Protein AF-A0A3D5NZV3-F1 (afdb_monomer_lite)

Secondary structure (DSSP, 8-state):
-EEESS-GGG--SS--S-EEEPPTTT-PPPSS-----HHIIIIIS-SS-TT--SSSSHHHHHHHHHHHTT---EEETTS-EEE-TTTTTTTS-TTHHHHHHHHHHHHHHHTHHHHH-HHHHHHHS----------

Foldseek 3Di:
DEQEPDDPPPHDPAFDDDKAWDQFLDDQDDPPDDDDDPCCQCPVQVHFDCPLPDDDQSSVSSSNSCVLQQHIDMDRRRDYHYDYPDPDQVPPDPPSVVSHVVSVVVNCVVCVCCNVPVVVSNVPRHHDPPPPPDD

Radius of gyration: 15.92 Å; chains: 1; bounding box: 44×33×40 Å

Structure (mmCIF, N/CA/C/O backbone):
data_AF-A0A3D5NZV3-F1
#
_entry.id   AF-A0A3D5NZV3-F1
#
loop_
_atom_site.group_PDB
_atom_site.id
_atom_site.type_symbol
_atom_site.label_atom_id
_atom_site.label_alt_id
_atom_site.label_comp_id
_atom_site.label_asym_id
_atom_site.label_entity_id
_atom_site.label_seq_id
_atom_site.pdbx_PDB_ins_code
_atom_site.Cartn_x
_atom_site.Cartn_y
_atom_site.Cartn_z
_atom_site.occupancy
_atom_site.B_iso_or_equiv
_atom_site.auth_seq_id
_atom_site.auth_comp_id
_atom_site.auth_asym_id
_atom_site.auth_atom_id
_atom_site.pdbx_PDB_model_num
ATOM 1 N N . PRO A 1 1 ? -7.685 -9.433 -6.475 1.00 48.72 1 PRO A N 1
ATOM 2 C CA . PRO A 1 1 ? -6.979 -10.701 -6.809 1.00 48.72 1 PRO A CA 1
ATOM 3 C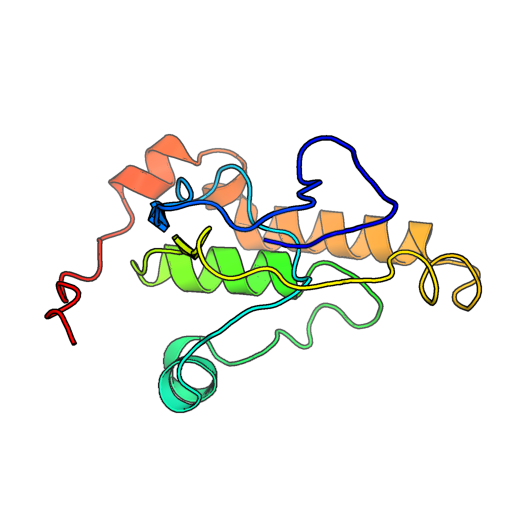 C . PRO A 1 1 ? -6.572 -10.633 -8.277 1.00 48.72 1 PRO A C 1
ATOM 5 O O . PRO A 1 1 ? -7.394 -10.253 -9.105 1.00 48.72 1 PRO A O 1
ATOM 8 N N . ALA A 1 2 ? -5.302 -10.895 -8.572 1.00 46.34 2 ALA A N 1
ATOM 9 C CA . ALA A 1 2 ? -4.766 -10.700 -9.908 1.00 46.34 2 ALA A CA 1
ATOM 10 C C . ALA A 1 2 ? -4.247 -12.023 -10.473 1.00 46.34 2 ALA A C 1
ATOM 12 O O . ALA A 1 2 ? -3.434 -12.688 -9.829 1.00 46.34 2 ALA A O 1
ATOM 13 N N . TYR A 1 3 ? -4.677 -12.383 -11.678 1.00 39.94 3 TYR A N 1
ATOM 14 C CA . TYR A 1 3 ? -3.919 -13.292 -12.525 1.00 39.94 3 TYR A CA 1
ATOM 15 C C . TYR A 1 3 ? -2.609 -12.587 -12.854 1.00 39.94 3 TYR A C 1
ATOM 17 O O . TYR A 1 3 ? -2.629 -11.478 -13.371 1.00 39.94 3 TYR A O 1
ATOM 25 N N . THR A 1 4 ? -1.474 -13.181 -12.496 1.00 45.88 4 THR A N 1
ATOM 26 C CA . THR A 1 4 ? -0.160 -12.670 -12.895 1.00 45.88 4 THR A CA 1
ATOM 27 C C . THR A 1 4 ? 0.665 -13.843 -13.385 1.00 45.88 4 THR A C 1
ATOM 29 O O . TH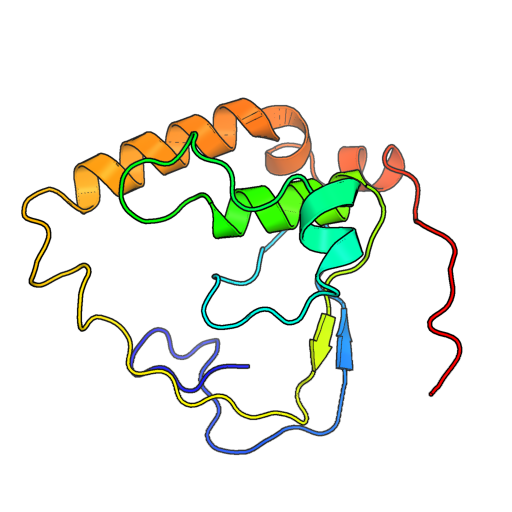R A 1 4 ? 0.752 -14.845 -12.680 1.00 45.88 4 THR A O 1
ATOM 32 N N . SER A 1 5 ? 1.384 -13.697 -14.495 1.00 40.38 5 SER A N 1
ATOM 33 C CA . SER A 1 5 ? 2.446 -14.624 -14.933 1.00 40.38 5 SER A CA 1
ATOM 34 C C . SER A 1 5 ? 3.661 -14.683 -13.967 1.00 40.38 5 SER A C 1
ATOM 36 O O . SER A 1 5 ? 4.738 -15.172 -14.310 1.00 40.38 5 SER A O 1
ATOM 38 N N . GLY A 1 6 ? 3.523 -14.136 -12.750 1.00 52.75 6 GLY A N 1
ATOM 39 C CA . GLY A 1 6 ? 4.534 -14.011 -11.703 1.00 52.75 6 GLY A CA 1
ATOM 40 C C . GLY A 1 6 ? 4.417 -15.048 -10.574 1.00 52.75 6 GLY A C 1
ATOM 41 O O . GLY A 1 6 ? 4.338 -16.250 -10.804 1.00 52.75 6 GLY A O 1
ATOM 42 N N . ARG A 1 7 ? 4.519 -14.599 -9.312 1.00 49.38 7 ARG A N 1
ATOM 43 C CA . ARG A 1 7 ? 4.614 -15.491 -8.136 1.00 49.38 7 ARG A CA 1
ATOM 44 C C . ARG A 1 7 ? 3.346 -16.346 -7.970 1.00 49.38 7 ARG A C 1
ATOM 46 O O . ARG A 1 7 ? 2.270 -15.809 -7.723 1.00 49.38 7 ARG A O 1
ATOM 53 N N . LYS A 1 8 ? 3.514 -17.678 -7.967 1.00 49.59 8 LYS A N 1
ATOM 54 C CA . LYS A 1 8 ? 2.439 -18.687 -7.823 1.00 49.59 8 LYS A CA 1
ATOM 55 C C . LYS A 1 8 ? 1.517 -18.484 -6.610 1.00 49.59 8 LYS A C 1
ATOM 57 O O . LYS A 1 8 ? 0.368 -18.894 -6.650 1.00 49.59 8 LYS A O 1
ATOM 62 N N . SER A 1 9 ? 1.986 -17.829 -5.544 1.00 50.38 9 SER A N 1
ATOM 63 C CA . SER A 1 9 ? 1.236 -17.669 -4.288 1.00 50.38 9 SER A CA 1
ATOM 64 C C . SER A 1 9 ? -0.010 -16.775 -4.372 1.00 50.38 9 SER A C 1
ATOM 66 O O . SER A 1 9 ? -0.787 -16.758 -3.424 1.00 50.38 9 SER A O 1
ATOM 68 N N . ALA A 1 10 ? -0.181 -15.998 -5.448 1.00 56.16 10 ALA A N 1
ATOM 69 C CA . ALA A 1 10 ? -1.348 -15.130 -5.657 1.00 56.16 10 ALA A CA 1
ATOM 70 C C . ALA A 1 10 ? -2.107 -15.433 -6.962 1.00 56.16 10 ALA A C 1
ATOM 72 O O . ALA A 1 10 ? -3.068 -14.733 -7.275 1.00 56.16 10 ALA A O 1
ATOM 73 N N . LEU A 1 11 ? -1.681 -16.461 -7.705 1.00 65.69 11 LEU A N 1
ATOM 74 C CA . LEU A 1 11 ? -2.264 -16.830 -8.989 1.00 65.69 11 LEU A CA 1
ATOM 75 C C . LEU A 1 11 ? -3.661 -17.422 -8.787 1.00 65.69 11 LEU A C 1
ATOM 77 O O . LEU A 1 11 ? -3.841 -18.343 -7.991 1.00 65.69 11 LEU A O 1
ATOM 81 N N . ARG A 1 12 ? -4.635 -16.894 -9.528 1.00 70.44 12 ARG A N 1
ATOM 82 C CA . ARG A 1 12 ? -5.982 -17.455 -9.647 1.00 70.44 12 ARG A CA 1
ATOM 83 C C . ARG A 1 12 ? -6.386 -17.472 -11.108 1.00 70.44 12 ARG A C 1
ATOM 85 O O . ARG A 1 12 ? -6.059 -16.534 -11.832 1.00 70.44 12 ARG A O 1
ATOM 92 N N . PHE A 1 13 ? -7.078 -18.534 -11.491 1.00 81.12 13 PHE A N 1
ATOM 93 C CA . PHE A 1 13 ? -7.683 -18.689 -12.813 1.00 81.12 13 PHE A CA 1
ATOM 94 C C . PHE A 1 13 ? -9.188 -18.425 -12.776 1.00 81.12 13 PHE A C 1
ATOM 96 O O . PHE A 1 13 ? -9.738 -17.955 -13.757 1.00 81.12 13 PHE A O 1
ATOM 103 N N . GLU A 1 14 ? -9.810 -18.628 -11.614 1.00 83.88 14 GLU A N 1
ATOM 104 C CA . GLU A 1 14 ? -11.236 -18.416 -11.388 1.00 83.88 14 GLU A CA 1
ATOM 105 C C . GLU A 1 14 ? -11.460 -17.451 -10.212 1.00 83.88 14 GLU A C 1
ATOM 107 O O . GLU A 1 14 ? -10.622 -17.385 -9.292 1.00 83.88 14 GLU A O 1
ATOM 112 N N . PRO A 1 15 ? -12.580 -16.709 -10.197 1.00 86.31 15 PRO A N 1
ATOM 113 C CA . PRO A 1 15 ? -13.026 -15.993 -9.012 1.00 86.31 15 PRO A CA 1
ATOM 114 C C . PRO A 1 15 ? -13.254 -16.943 -7.824 1.00 86.31 15 PRO A C 1
ATOM 116 O O . PRO A 1 15 ? -13.655 -18.094 -7.969 1.00 86.31 15 PRO A O 1
ATOM 119 N N . GLY A 1 16 ? -12.993 -16.450 -6.617 1.00 86.69 16 GLY A N 1
ATOM 120 C CA . GLY A 1 16 ? -13.434 -17.073 -5.372 1.00 86.69 16 GLY A CA 1
ATOM 121 C C . GLY A 1 16 ? -14.822 -16.586 -4.952 1.00 86.69 16 GLY A C 1
ATOM 122 O O . GLY A 1 16 ? -15.538 -15.944 -5.712 1.00 86.69 16 GLY A O 1
ATOM 123 N N . VAL A 1 17 ? -15.191 -16.856 -3.699 1.00 88.88 17 VAL A N 1
ATOM 124 C CA . VAL A 1 17 ? -16.549 -16.573 -3.187 1.00 88.88 17 VAL A CA 1
ATOM 125 C C . VAL A 1 17 ? -16.594 -15.552 -2.050 1.00 88.88 17 VAL A C 1
ATOM 127 O O . VAL A 1 17 ? -17.667 -15.091 -1.675 1.00 88.88 17 VAL A O 1
ATOM 130 N N . GLY A 1 18 ? -15.445 -15.202 -1.471 1.00 88.81 18 GLY A N 1
ATOM 131 C CA . GLY A 1 18 ? -15.385 -14.462 -0.212 1.00 88.81 18 GLY A CA 1
ATOM 132 C C . GLY A 1 18 ? -14.695 -13.108 -0.302 1.00 88.81 18 GLY A C 1
ATOM 133 O O . GLY A 1 18 ? -14.028 -12.774 -1.276 1.00 88.81 18 GLY A O 1
ATOM 134 N N . ILE A 1 19 ? -14.802 -12.355 0.787 1.00 89.56 19 ILE A N 1
ATOM 135 C CA . ILE A 1 19 ? -14.008 -11.154 1.038 1.00 89.56 19 ILE A CA 1
ATOM 136 C C . ILE A 1 19 ? -13.064 -11.473 2.195 1.00 89.56 19 ILE A C 1
ATOM 138 O O . ILE A 1 19 ? -13.493 -12.011 3.216 1.00 89.56 19 ILE A O 1
ATOM 142 N N . LYS A 1 20 ? -11.774 -11.161 2.048 1.00 87.75 20 LYS A N 1
ATOM 143 C CA . LYS A 1 20 ? -10.766 -11.409 3.088 1.00 87.75 20 LYS A CA 1
ATOM 144 C C . LYS A 1 20 ? -10.109 -10.120 3.538 1.00 87.75 20 LYS A C 1
ATOM 146 O O . LYS A 1 20 ? -9.522 -9.410 2.725 1.00 87.75 20 LYS A O 1
ATOM 151 N N . THR A 1 21 ? -10.129 -9.858 4.838 1.00 88.81 21 THR A N 1
ATOM 152 C CA . THR A 1 21 ? -9.398 -8.730 5.423 1.00 88.81 21 THR A CA 1
ATOM 153 C C . THR A 1 21 ? -7.908 -9.041 5.505 1.00 88.81 21 THR A C 1
ATOM 155 O O . THR A 1 21 ? -7.491 -10.087 6.007 1.00 88.81 21 THR A O 1
ATOM 158 N N . ILE A 1 22 ? -7.084 -8.112 5.030 1.00 88.31 22 ILE A N 1
ATOM 159 C CA . ILE A 1 22 ? -5.632 -8.200 5.133 1.00 88.31 22 ILE A CA 1
ATOM 160 C C . ILE A 1 22 ? -5.203 -7.721 6.519 1.00 88.31 22 ILE A C 1
ATOM 162 O O . ILE A 1 22 ? -5.570 -6.636 6.972 1.00 88.31 22 ILE A O 1
ATOM 166 N N . GLY A 1 23 ? -4.379 -8.524 7.193 1.00 87.81 23 GLY A N 1
ATOM 167 C CA . GLY A 1 23 ? -3.819 -8.158 8.490 1.00 87.81 23 GLY A CA 1
ATOM 168 C C . GLY A 1 23 ? -2.967 -6.887 8.408 1.00 87.81 23 GLY A C 1
ATOM 169 O O . GLY A 1 23 ? -1.958 -6.863 7.699 1.00 87.81 23 GLY A O 1
ATOM 170 N N . ARG A 1 24 ? -3.355 -5.866 9.185 1.00 91.50 24 ARG A N 1
ATOM 171 C CA . ARG A 1 24 ? -2.665 -4.569 9.286 1.00 91.50 24 ARG A CA 1
ATOM 172 C C . ARG A 1 24 ? -1.165 -4.747 9.542 1.00 91.50 24 ARG A C 1
ATOM 174 O O . ARG A 1 24 ? -0.772 -5.555 10.384 1.00 91.50 24 ARG A O 1
ATOM 181 N N . PHE A 1 25 ? -0.357 -3.981 8.814 1.00 92.25 25 PHE A N 1
ATOM 182 C CA . PHE A 1 25 ? 1.100 -3.857 8.952 1.00 92.25 25 PHE A CA 1
ATOM 183 C C . PHE A 1 25 ? 1.920 -5.155 8.777 1.00 92.25 25 PHE A C 1
ATOM 185 O O . PHE A 1 25 ? 3.098 -5.176 9.113 1.00 92.25 25 PHE A O 1
ATOM 192 N N . ARG A 1 26 ? 1.346 -6.246 8.239 1.00 80.94 26 ARG A N 1
ATOM 193 C CA . ARG A 1 26 ? 2.089 -7.496 7.950 1.00 80.94 26 ARG A CA 1
ATOM 194 C C . ARG A 1 26 ? 2.544 -7.579 6.495 1.00 80.94 26 ARG A C 1
ATOM 196 O O . ARG A 1 26 ? 3.680 -7.265 6.164 1.00 80.94 26 ARG A O 1
ATOM 203 N N . LYS A 1 27 ? 1.657 -8.067 5.629 1.00 80.31 27 LYS A N 1
ATOM 204 C CA . LYS A 1 27 ? 1.882 -8.202 4.190 1.00 80.31 27 LYS A CA 1
ATOM 205 C C . LYS A 1 27 ? 0.905 -7.261 3.516 1.00 80.31 27 LYS A C 1
ATOM 207 O O . LYS A 1 27 ? -0.296 -7.504 3.572 1.00 80.31 27 LYS A O 1
ATOM 212 N N . TYR A 1 28 ? 1.412 -6.180 2.947 1.00 82.94 28 TYR A N 1
ATOM 213 C CA . TYR A 1 28 ? 0.608 -5.308 2.106 1.00 82.94 28 TYR A CA 1
ATOM 214 C C . TYR A 1 28 ? 0.399 -5.978 0.740 1.00 82.94 28 TYR A C 1
ATOM 216 O O . TYR A 1 28 ? 1.291 -6.695 0.269 1.00 82.94 28 TYR A O 1
ATOM 224 N N . PRO A 1 29 ? -0.783 -5.819 0.126 1.00 76.44 29 PRO A N 1
ATOM 225 C CA . PRO A 1 29 ? -0.990 -6.266 -1.240 1.00 76.44 29 PRO A CA 1
ATOM 226 C C . PRO A 1 29 ? -0.110 -5.422 -2.166 1.00 76.44 29 PRO A C 1
ATOM 228 O O . PRO A 1 29 ? -0.077 -4.201 -2.045 1.00 76.44 29 PRO A O 1
ATOM 231 N N . SER A 1 30 ? 0.603 -6.067 -3.088 1.00 69.12 30 SER A N 1
ATOM 232 C CA . SER A 1 30 ? 1.264 -5.346 -4.177 1.00 69.12 30 SER A CA 1
ATOM 233 C C . SER A 1 30 ? 0.200 -4.690 -5.054 1.00 69.12 30 SER A C 1
ATOM 235 O O . SER A 1 30 ? -0.791 -5.350 -5.393 1.00 69.12 30 SER A O 1
ATOM 237 N N . GLY A 1 31 ? 0.413 -3.430 -5.422 1.00 64.12 31 GLY A N 1
ATOM 238 C CA . GLY A 1 31 ? -0.551 -2.562 -6.089 1.00 64.12 31 GLY A CA 1
ATOM 239 C C . GLY A 1 31 ? -0.826 -2.892 -7.545 1.00 64.12 31 GLY A C 1
ATOM 240 O O . GLY A 1 31 ? -0.562 -2.089 -8.426 1.00 64.12 31 GLY A O 1
ATOM 241 N N . VAL A 1 32 ? -1.388 -4.070 -7.803 1.00 73.25 32 VAL A N 1
ATOM 242 C CA . VAL A 1 32 ? -1.857 -4.435 -9.144 1.00 73.25 32 VAL A CA 1
ATOM 243 C C . VAL A 1 32 ? -3.172 -3.724 -9.469 1.00 73.25 32 VAL A C 1
ATOM 245 O O . VAL A 1 32 ? -3.339 -3.198 -10.561 1.00 73.25 32 VAL A O 1
ATOM 248 N N . ALA A 1 33 ? -4.107 -3.700 -8.518 1.00 83.12 33 ALA A N 1
ATOM 249 C CA . ALA A 1 33 ? -5.375 -2.992 -8.645 1.00 83.12 33 ALA A CA 1
ATOM 250 C C . ALA A 1 33 ? -5.919 -2.644 -7.254 1.00 83.12 33 ALA A C 1
ATOM 252 O O . ALA A 1 33 ? -6.050 -3.526 -6.401 1.00 83.12 33 ALA A O 1
ATOM 253 N N . PHE A 1 34 ? -6.261 -1.373 -7.047 1.00 88.88 34 PHE A N 1
ATOM 254 C CA . PHE A 1 34 ? -6.928 -0.879 -5.846 1.00 88.88 34 PHE A CA 1
ATOM 255 C C . PHE A 1 34 ? -8.243 -0.208 -6.220 1.00 88.88 34 PHE A C 1
ATOM 257 O O . PHE A 1 34 ? -8.310 0.544 -7.188 1.00 88.88 34 PHE A O 1
ATOM 264 N N . PHE A 1 35 ? -9.265 -0.439 -5.402 1.00 90.88 35 PHE A N 1
ATOM 265 C CA . PHE A 1 35 ? -10.529 0.280 -5.472 1.00 90.88 35 PHE A CA 1
ATOM 266 C C . PHE A 1 35 ? -10.703 1.061 -4.176 1.00 90.88 35 PHE A C 1
ATOM 268 O O . PHE A 1 35 ? -10.744 0.489 -3.089 1.00 90.88 35 PHE A O 1
ATOM 275 N N . VAL A 1 36 ? -10.770 2.381 -4.302 1.00 90.81 36 VAL A N 1
ATOM 276 C CA . VAL A 1 36 ? -10.926 3.318 -3.192 1.00 90.81 36 VAL A CA 1
ATOM 277 C C . VAL A 1 36 ? -11.805 4.471 -3.659 1.00 90.81 36 VAL A C 1
ATOM 279 O O . VAL A 1 36 ? -11.736 4.883 -4.818 1.00 90.81 36 VAL A O 1
ATOM 282 N N . ARG A 1 37 ? -12.661 4.996 -2.777 1.00 93.62 37 ARG A N 1
ATOM 283 C CA . ARG A 1 37 ? -13.448 6.193 -3.093 1.00 93.62 37 ARG A CA 1
ATOM 284 C C . ARG A 1 37 ? -12.503 7.361 -3.356 1.00 93.62 37 ARG A C 1
ATOM 286 O O . ARG A 1 37 ? -11.634 7.631 -2.534 1.00 93.62 37 ARG A O 1
ATOM 293 N N . LYS A 1 38 ? -12.705 8.069 -4.471 1.00 93.69 38 LYS A N 1
ATOM 294 C CA . LYS A 1 38 ? -11.854 9.194 -4.897 1.00 93.69 38 LYS A CA 1
ATOM 295 C C . LYS A 1 38 ? -11.654 10.229 -3.789 1.00 93.69 38 LYS A C 1
ATOM 297 O O . LYS A 1 38 ? -10.528 10.644 -3.551 1.00 93.69 38 LYS A O 1
ATOM 302 N N . ASP A 1 39 ? -12.735 10.612 -3.115 1.00 93.75 39 ASP A N 1
ATOM 303 C CA . ASP A 1 39 ? -12.699 11.594 -2.030 1.00 93.75 39 ASP A CA 1
ATOM 304 C C . ASP A 1 39 ? -11.814 11.128 -0.863 1.00 93.75 39 ASP A C 1
ATOM 306 O O . ASP A 1 39 ? -10.874 11.821 -0.488 1.00 93.75 39 ASP A O 1
ATOM 310 N N . GLN A 1 40 ? -12.011 9.894 -0.385 1.00 94.31 40 GLN A N 1
ATOM 311 C CA . GLN A 1 40 ? -11.146 9.309 0.643 1.00 94.31 40 GLN A CA 1
ATOM 312 C C . GLN A 1 40 ? -9.696 9.200 0.161 1.00 94.31 40 GLN A C 1
ATOM 314 O O . GLN A 1 40 ? -8.769 9.501 0.898 1.00 94.31 40 GLN A O 1
ATOM 319 N N . PHE A 1 41 ? -9.469 8.816 -1.093 1.00 95.50 41 PHE A N 1
ATOM 320 C CA . PHE A 1 41 ? -8.118 8.720 -1.633 1.00 95.50 41 PHE A CA 1
ATOM 321 C C . PHE A 1 41 ? -7.383 10.064 -1.620 1.00 95.50 41 PHE A C 1
ATOM 323 O O . PHE A 1 41 ? -6.265 10.133 -1.115 1.00 95.50 41 PHE A O 1
ATOM 330 N N . LEU A 1 42 ? -8.011 11.126 -2.128 1.00 94.75 42 LEU A N 1
ATOM 331 C CA . LEU A 1 42 ? -7.388 12.445 -2.244 1.00 94.75 42 LEU A CA 1
ATOM 332 C C . LEU A 1 42 ? -7.335 13.180 -0.900 1.00 94.75 42 LEU A C 1
ATOM 334 O O . LEU A 1 42 ? -6.272 13.650 -0.504 1.00 94.75 42 LEU A O 1
ATOM 338 N N . ASN A 1 43 ? -8.459 13.244 -0.187 1.00 94.50 43 ASN A N 1
ATOM 339 C CA . ASN A 1 43 ? -8.616 14.098 0.990 1.00 94.50 43 ASN A CA 1
ATOM 340 C C . ASN A 1 43 ? -8.244 13.380 2.289 1.00 94.50 43 ASN A C 1
ATOM 342 O O . ASN A 1 43 ? -7.722 13.992 3.221 1.00 94.50 43 ASN A O 1
ATOM 346 N N . GLU A 1 44 ? -8.478 12.069 2.365 1.00 94.06 44 GLU A N 1
ATOM 347 C CA . GLU A 1 44 ? -8.185 11.296 3.566 1.00 94.06 44 GLU A CA 1
ATOM 348 C C . GLU A 1 44 ? -6.829 10.593 3.482 1.00 94.06 44 GLU A C 1
ATOM 350 O O . GLU A 1 44 ? -6.065 10.651 4.435 1.00 94.06 44 GLU A O 1
ATOM 355 N N . PHE A 1 45 ? -6.461 9.962 2.374 1.00 94.94 45 PHE A N 1
ATOM 356 C CA . PHE A 1 45 ? -5.186 9.241 2.272 1.00 94.94 45 PHE A CA 1
ATOM 357 C C . PHE A 1 45 ? -4.058 10.081 1.668 1.00 94.94 45 PHE A C 1
ATOM 359 O O . PHE A 1 45 ? -2.905 9.674 1.762 1.00 94.94 45 PHE A O 1
ATOM 366 N N . GLY A 1 46 ? -4.364 11.269 1.139 1.00 95.00 46 GLY A N 1
ATOM 367 C CA . GLY A 1 46 ? -3.369 12.181 0.569 1.00 95.00 46 GLY A CA 1
ATOM 368 C C . GLY A 1 46 ? -2.842 11.745 -0.801 1.00 95.00 46 GLY A C 1
ATOM 369 O O . GLY A 1 46 ? -1.811 12.241 -1.244 1.00 95.00 46 GLY A O 1
ATOM 370 N N . GLY A 1 47 ? -3.536 10.825 -1.472 1.00 94.12 47 GLY A N 1
ATOM 371 C CA . GLY A 1 47 ? -3.168 10.313 -2.785 1.00 94.12 47 GLY A CA 1
ATOM 372 C C . GLY A 1 47 ? -1.925 9.418 -2.788 1.00 94.12 47 GLY A C 1
ATOM 373 O O . GLY A 1 47 ? -1.546 8.816 -1.782 1.00 94.12 47 GLY A O 1
ATOM 374 N N . TRP A 1 48 ? -1.297 9.305 -3.960 1.00 93.31 48 TRP A N 1
ATOM 375 C CA . TRP A 1 48 ? -0.016 8.615 -4.108 1.00 93.31 48 TRP A CA 1
ATOM 376 C C . TRP A 1 48 ? 1.114 9.487 -3.572 1.00 93.31 48 TRP A C 1
ATOM 378 O O . TRP A 1 48 ? 1.221 10.661 -3.926 1.00 93.31 48 TRP A O 1
ATOM 388 N N . SER A 1 49 ? 1.990 8.903 -2.758 1.00 93.25 49 SER A N 1
ATOM 389 C CA . SER A 1 49 ? 3.168 9.615 -2.275 1.00 93.25 49 SER A CA 1
ATOM 390 C C . SER A 1 49 ? 4.136 9.897 -3.426 1.00 93.25 49 SER A C 1
ATOM 392 O O . SER A 1 49 ? 4.593 8.980 -4.106 1.00 93.25 49 SER A O 1
ATOM 394 N N . THR A 1 50 ? 4.498 11.168 -3.602 1.00 92.19 50 THR A N 1
ATOM 395 C CA . THR A 1 50 ? 5.497 11.624 -4.584 1.00 92.19 50 THR A CA 1
ATOM 396 C C . THR A 1 50 ? 6.939 11.381 -4.130 1.00 92.19 50 THR A C 1
ATOM 398 O O . THR A 1 50 ? 7.881 11.653 -4.868 1.00 92.19 50 THR A O 1
ATOM 401 N N . GLU A 1 51 ? 7.125 10.840 -2.923 1.00 92.38 51 GLU A N 1
ATOM 402 C CA . GLU A 1 51 ? 8.428 10.497 -2.354 1.00 92.38 51 GLU A CA 1
ATOM 403 C C . GLU A 1 51 ? 9.119 9.325 -3.075 1.00 92.38 51 GLU A C 1
ATOM 405 O O . GLU A 1 51 ? 10.330 9.156 -2.926 1.00 92.38 51 GLU A O 1
ATOM 410 N N . TYR A 1 52 ? 8.365 8.527 -3.842 1.00 90.12 52 TYR A N 1
ATOM 411 C CA . TYR A 1 52 ? 8.842 7.358 -4.584 1.00 90.12 52 TYR A CA 1
ATOM 412 C C . TYR A 1 52 ? 8.862 7.679 -6.084 1.00 90.12 52 TYR A C 1
ATOM 414 O O . TYR A 1 52 ? 7.898 7.442 -6.806 1.00 90.12 52 TYR A O 1
ATOM 422 N N . SER A 1 53 ? 9.962 8.267 -6.555 1.00 75.62 53 SER A N 1
ATOM 423 C CA . SER A 1 53 ? 10.052 8.861 -7.898 1.00 75.62 53 SER A CA 1
ATOM 424 C C . SER A 1 53 ? 10.031 7.850 -9.048 1.00 75.62 53 SER A C 1
ATOM 426 O O . SER A 1 53 ? 9.493 8.139 -10.114 1.00 75.62 53 SER A O 1
ATOM 428 N N . VAL A 1 54 ? 10.623 6.668 -8.856 1.00 80.06 54 VAL A N 1
ATOM 429 C CA . VAL A 1 54 ? 10.718 5.631 -9.891 1.00 80.06 54 VAL A CA 1
ATOM 430 C C . VAL A 1 54 ? 10.456 4.269 -9.273 1.00 80.06 54 VAL A C 1
ATOM 432 O O . VAL A 1 54 ? 11.263 3.797 -8.481 1.00 80.06 54 VAL A O 1
ATOM 435 N N . ALA A 1 55 ? 9.354 3.651 -9.703 1.00 71.94 55 ALA A N 1
ATOM 436 C CA . ALA A 1 55 ? 8.944 2.266 -9.474 1.00 71.94 55 ALA A CA 1
ATOM 437 C C . ALA A 1 55 ? 8.999 1.747 -8.019 1.00 71.94 55 ALA A C 1
ATOM 439 O O . ALA A 1 55 ? 10.067 1.522 -7.453 1.00 71.94 55 ALA A O 1
ATOM 440 N N . SER A 1 56 ? 7.836 1.313 -7.523 1.00 81.69 56 SER A N 1
ATOM 441 C CA . SER A 1 56 ? 7.634 0.572 -6.267 1.00 81.69 56 SER A CA 1
ATOM 442 C C . SER A 1 56 ? 7.822 1.394 -4.993 1.00 81.69 56 SER A C 1
ATOM 444 O O . SER A 1 56 ? 8.802 2.121 -4.838 1.00 81.69 56 SER A O 1
ATOM 446 N N . GLY A 1 57 ? 6.950 1.151 -4.015 1.00 88.62 57 GLY A N 1
ATOM 447 C CA . GLY A 1 57 ? 6.995 1.768 -2.690 1.00 88.62 57 GLY A CA 1
ATOM 448 C C . GLY A 1 57 ? 5.781 2.646 -2.414 1.00 88.62 57 GLY A C 1
ATOM 449 O O . GLY A 1 57 ? 5.312 2.667 -1.281 1.00 88.62 57 GLY A O 1
ATOM 450 N N . GLU A 1 58 ? 5.220 3.284 -3.439 1.00 91.56 58 GLU A N 1
ATOM 451 C CA . GLU A 1 58 ? 4.019 4.118 -3.352 1.00 91.56 58 GLU A CA 1
ATOM 452 C C . GLU A 1 58 ? 2.766 3.312 -2.975 1.00 91.56 58 GLU A C 1
ATOM 454 O O . GLU A 1 58 ? 1.932 3.770 -2.193 1.00 91.56 58 GLU A O 1
ATOM 459 N N . ASP A 1 59 ? 2.664 2.079 -3.472 1.00 91.25 59 ASP A N 1
ATOM 460 C CA . ASP A 1 59 ? 1.588 1.137 -3.168 1.00 91.25 59 ASP A CA 1
ATOM 461 C C . ASP A 1 59 ? 1.643 0.642 -1.717 1.00 91.25 59 ASP A C 1
ATOM 463 O O . ASP A 1 59 ? 0.634 0.624 -1.002 1.00 91.25 59 ASP A O 1
ATOM 467 N N . ALA A 1 60 ? 2.843 0.293 -1.257 1.00 92.50 60 ALA A N 1
ATOM 468 C CA . ALA A 1 60 ? 3.116 -0.080 0.122 1.00 92.50 60 ALA A CA 1
ATOM 469 C C . ALA A 1 60 ? 2.845 1.088 1.083 1.00 92.50 60 ALA A C 1
ATOM 471 O O . ALA A 1 60 ? 2.237 0.892 2.141 1.00 92.50 60 ALA A O 1
ATOM 472 N N . ASP A 1 61 ? 3.273 2.297 0.708 1.00 95.12 61 ASP A N 1
ATOM 473 C CA . ASP A 1 61 ? 3.067 3.531 1.466 1.00 95.12 61 ASP A CA 1
ATOM 474 C C . ASP A 1 61 ? 1.583 3.844 1.637 1.00 95.12 61 ASP A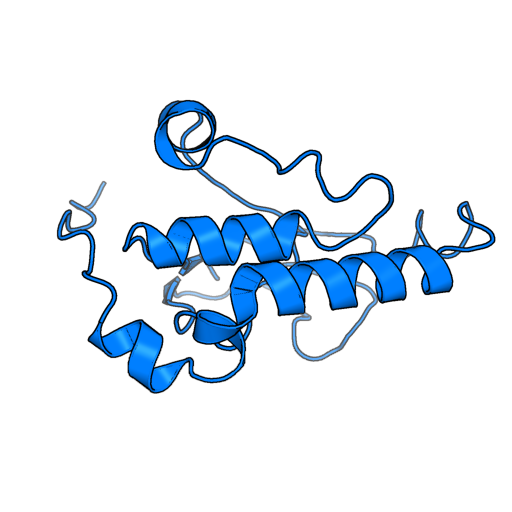 C 1
ATOM 476 O O . ASP A 1 61 ? 1.131 4.079 2.761 1.00 95.12 61 ASP A O 1
ATOM 480 N N . LEU A 1 62 ? 0.803 3.745 0.555 1.00 94.50 62 LEU A N 1
ATOM 481 C CA . LEU A 1 62 ? -0.645 3.912 0.613 1.00 94.50 62 LEU A CA 1
ATOM 482 C C . LEU A 1 62 ? -1.281 2.891 1.565 1.00 94.50 62 LEU A C 1
ATOM 484 O O . LEU A 1 62 ? -2.087 3.268 2.415 1.00 94.50 62 LEU A O 1
ATOM 488 N N . CYS A 1 63 ? -0.896 1.611 1.489 1.00 94.62 63 CYS A N 1
ATOM 489 C CA . CYS A 1 63 ? -1.439 0.580 2.380 1.00 94.62 63 CYS A CA 1
ATOM 490 C C . CYS A 1 63 ? -1.183 0.897 3.860 1.00 94.62 63 CYS A C 1
ATOM 492 O O . CYS A 1 63 ? -2.071 0.747 4.704 1.00 94.62 63 CYS A O 1
ATOM 494 N N . PHE A 1 64 ? 0.028 1.351 4.186 1.00 96.06 64 PHE A N 1
ATOM 495 C CA . PHE A 1 64 ? 0.382 1.729 5.551 1.00 96.06 64 PHE A CA 1
ATOM 496 C C . PHE A 1 64 ? -0.337 3.001 5.999 1.00 96.06 64 PHE A C 1
ATOM 498 O O . PHE A 1 64 ? -0.779 3.063 7.146 1.00 96.06 64 PHE A O 1
ATOM 505 N N . THR A 1 65 ? -0.537 3.966 5.102 1.00 95.88 65 THR A N 1
ATOM 506 C CA . THR A 1 65 ? -1.339 5.168 5.356 1.00 95.88 65 THR A CA 1
ATOM 507 C C . THR A 1 65 ? -2.787 4.817 5.688 1.00 95.88 65 THR A C 1
ATOM 509 O O . THR A 1 65 ? -3.291 5.233 6.733 1.00 95.88 65 THR A O 1
ATOM 512 N N . VAL A 1 66 ? -3.431 3.980 4.870 1.00 95.06 66 VAL A N 1
ATOM 513 C CA . VAL A 1 66 ? -4.804 3.495 5.092 1.00 95.06 66 VAL A CA 1
ATOM 514 C C . VAL A 1 66 ? -4.917 2.801 6.453 1.00 95.06 66 VAL A C 1
ATOM 516 O O . VAL A 1 66 ? -5.776 3.146 7.269 1.00 95.06 66 VAL A O 1
ATOM 519 N N . TRP A 1 67 ? -4.001 1.878 6.761 1.00 95.06 67 TRP A N 1
ATOM 520 C CA . TRP A 1 67 ? -4.000 1.190 8.052 1.00 95.06 67 TRP A CA 1
ATOM 521 C C . TRP A 1 67 ? -3.707 2.112 9.234 1.00 95.06 67 TRP A C 1
ATOM 523 O O . TRP A 1 67 ? -4.321 1.932 10.288 1.00 95.06 67 TRP A O 1
ATOM 533 N N . LYS A 1 68 ? -2.799 3.085 9.094 1.00 95.31 68 LYS A N 1
ATOM 534 C CA . LYS A 1 68 ? -2.500 4.090 10.126 1.00 95.31 68 LYS A CA 1
ATOM 535 C C . LYS A 1 68 ? -3.718 4.966 10.421 1.00 95.31 68 LYS A C 1
ATOM 537 O O . LYS A 1 68 ? -3.941 5.313 11.574 1.00 95.31 68 LYS A O 1
ATOM 542 N N . LYS A 1 69 ? -4.543 5.260 9.412 1.00 94.00 69 LYS A N 1
ATOM 543 C CA . LYS A 1 69 ? -5.829 5.957 9.582 1.00 94.00 69 LYS A CA 1
ATOM 544 C C . LYS A 1 69 ? -6.954 5.074 10.135 1.00 94.00 69 LYS A C 1
ATOM 546 O O . LYS A 1 69 ? -8.070 5.540 10.320 1.00 94.00 69 LYS A O 1
ATOM 551 N N . GLY A 1 70 ? -6.664 3.808 10.436 1.00 93.31 70 GLY A N 1
ATOM 552 C CA . GLY A 1 70 ? -7.606 2.899 11.084 1.00 93.31 70 GLY A CA 1
ATOM 553 C C . GLY A 1 70 ? -8.549 2.168 10.136 1.00 93.31 70 GLY A C 1
ATOM 554 O O . GLY A 1 70 ? -9.408 1.429 10.616 1.00 93.31 70 GLY A O 1
ATOM 555 N N . TYR A 1 71 ? -8.384 2.330 8.825 1.00 93.31 71 TYR A N 1
ATOM 556 C CA . TYR A 1 71 ? -9.165 1.615 7.824 1.00 93.31 71 TYR A CA 1
ATOM 557 C C . TYR A 1 71 ? -8.667 0.185 7.631 1.00 93.31 71 TYR A C 1
ATOM 559 O O . TYR A 1 71 ? -7.516 -0.155 7.926 1.00 93.31 71 TYR A O 1
ATOM 567 N N . GLU A 1 72 ? -9.552 -0.656 7.109 1.00 91.81 72 GLU A N 1
ATOM 568 C CA . GLU A 1 72 ? -9.233 -2.018 6.705 1.00 91.81 72 GLU A CA 1
ATOM 569 C C . GLU A 1 72 ? -8.975 -2.083 5.199 1.00 91.81 72 GLU A C 1
ATOM 571 O O . GLU A 1 72 ? -9.554 -1.335 4.414 1.00 91.81 72 GLU A O 1
ATOM 576 N N . ILE A 1 73 ? -8.098 -3.003 4.800 1.00 91.62 73 ILE A N 1
ATOM 577 C CA . ILE A 1 73 ? -7.880 -3.348 3.395 1.00 91.62 73 ILE A CA 1
ATOM 578 C C . ILE A 1 73 ? -8.407 -4.759 3.217 1.00 91.62 73 ILE A C 1
ATOM 580 O O . ILE A 1 73 ? -8.021 -5.662 3.964 1.00 91.62 73 ILE A O 1
ATOM 584 N N . VAL A 1 74 ? -9.274 -4.947 2.230 1.00 90.00 74 VAL A N 1
ATOM 585 C CA . VAL A 1 74 ? -9.870 -6.242 1.915 1.00 90.00 74 VAL A CA 1
ATOM 586 C C . VAL A 1 74 ? -9.477 -6.684 0.512 1.00 90.00 74 VAL A C 1
ATOM 588 O O . VAL A 1 74 ? -9.254 -5.868 -0.379 1.00 90.00 74 VAL A O 1
ATOM 591 N N . VAL A 1 75 ? -9.401 -7.994 0.317 1.00 87.75 75 VAL A N 1
ATOM 592 C CA . VAL A 1 75 ? -9.346 -8.622 -0.999 1.00 87.75 75 VAL A CA 1
ATOM 593 C C . VAL A 1 75 ? -10.726 -9.189 -1.268 1.00 87.75 75 VAL A C 1
ATOM 595 O O . VAL A 1 75 ? -11.136 -10.140 -0.602 1.00 87.75 75 VAL A O 1
ATOM 598 N N . ASP A 1 76 ? -11.429 -8.611 -2.235 1.00 89.25 76 ASP A N 1
ATOM 599 C CA . ASP A 1 76 ? -12.634 -9.227 -2.777 1.00 89.25 76 ASP A CA 1
ATOM 600 C C . ASP A 1 76 ? -12.216 -10.352 -3.724 1.00 89.25 76 ASP A C 1
ATOM 602 O O . ASP A 1 76 ? -11.637 -10.104 -4.781 1.00 89.25 76 ASP A O 1
ATOM 606 N N . GLU A 1 77 ? -12.421 -11.599 -3.308 1.00 87.81 77 GLU A N 1
ATOM 607 C CA . GLU A 1 77 ? -12.044 -12.760 -4.106 1.00 87.81 77 GLU A CA 1
ATOM 608 C C . GLU A 1 77 ? -13.034 -13.036 -5.239 1.00 87.81 77 GLU A C 1
ATOM 610 O O . GLU A 1 77 ? -12.674 -13.783 -6.139 1.00 87.81 77 GLU A O 1
ATOM 615 N N . ARG A 1 78 ? -14.227 -12.424 -5.227 1.00 89.69 78 ARG A N 1
ATOM 616 C CA . ARG A 1 78 ? -15.292 -12.610 -6.233 1.00 89.69 78 ARG A CA 1
ATOM 617 C C . ARG A 1 78 ? -15.014 -11.881 -7.544 1.00 89.69 78 ARG A C 1
ATOM 619 O O . ARG A 1 78 ? -15.624 -12.172 -8.564 1.00 89.69 78 ARG A O 1
ATOM 626 N N . VAL A 1 79 ? -14.103 -10.916 -7.512 1.00 86.31 79 VAL A N 1
ATOM 627 C CA . VAL A 1 79 ? -13.602 -10.220 -8.698 1.00 86.31 79 VAL A CA 1
ATOM 628 C C . VAL A 1 79 ? -12.352 -10.949 -9.170 1.00 86.31 79 VAL A C 1
ATOM 630 O O . VAL A 1 79 ? -11.554 -11.349 -8.335 1.00 86.31 79 VAL A O 1
ATOM 633 N N . LEU A 1 80 ? -12.128 -11.090 -10.474 1.00 85.25 80 LEU A N 1
ATOM 634 C CA . LEU A 1 80 ? -10.855 -11.560 -11.027 1.00 85.25 80 LEU A CA 1
ATOM 635 C C . LEU A 1 80 ? -10.281 -10.468 -11.930 1.00 85.25 80 LEU A C 1
ATOM 637 O O . LEU A 1 80 ? -10.934 -10.034 -12.871 1.00 85.25 80 LEU A O 1
ATOM 641 N N . VAL A 1 81 ? -9.065 -10.008 -11.632 1.00 82.50 81 VAL A N 1
ATOM 642 C CA . VAL A 1 81 ? -8.352 -9.027 -12.463 1.00 82.50 81 VAL A CA 1
ATOM 643 C C . VAL A 1 81 ? -7.265 -9.753 -13.240 1.00 82.50 81 VAL A C 1
ATOM 645 O O . VAL A 1 81 ? -6.437 -10.434 -12.638 1.00 82.50 81 VAL A O 1
ATOM 648 N N . ILE A 1 82 ? -7.234 -9.600 -14.560 1.00 79.94 82 ILE A N 1
ATOM 649 C CA . ILE A 1 82 ? -6.167 -10.160 -15.391 1.00 79.94 82 ILE A CA 1
ATOM 650 C C . ILE A 1 82 ? -5.035 -9.139 -15.492 1.00 79.94 82 ILE A C 1
ATOM 652 O O . ILE A 1 82 ? -5.251 -8.027 -15.958 1.00 79.94 82 ILE A O 1
ATOM 656 N N . HIS A 1 83 ? -3.840 -9.488 -15.010 1.00 77.44 83 HIS A N 1
ATOM 657 C CA . HIS A 1 83 ? -2.682 -8.597 -14.998 1.00 77.44 83 HIS A CA 1
ATOM 658 C C . HIS A 1 83 ? -1.450 -9.248 -15.634 1.00 77.44 83 HIS A C 1
ATOM 660 O O . HIS A 1 83 ? -0.857 -10.201 -15.122 1.00 77.44 83 HIS A O 1
ATOM 666 N N . GLU A 1 84 ? -0.995 -8.667 -16.734 1.00 74.88 84 GLU A N 1
ATOM 667 C CA . GLU A 1 84 ? 0.236 -9.078 -17.397 1.00 74.88 84 GLU A CA 1
ATOM 668 C C . GLU A 1 84 ? 1.444 -8.405 -16.737 1.00 74.88 84 GLU A C 1
ATOM 670 O O . GLU A 1 84 ? 1.804 -7.261 -17.008 1.00 74.88 84 GLU A O 1
ATOM 675 N N . GLY A 1 85 ? 2.068 -9.122 -15.801 1.00 65.81 85 GLY A N 1
ATOM 676 C CA . GLY A 1 85 ? 3.228 -8.616 -15.075 1.00 65.81 85 GLY A CA 1
ATOM 677 C C . GLY A 1 85 ? 4.508 -8.566 -15.921 1.00 65.81 85 GLY A C 1
ATOM 678 O O . GLY A 1 85 ? 4.660 -9.282 -16.904 1.00 65.81 85 GLY A O 1
ATOM 679 N N . LYS A 1 86 ? 5.489 -7.787 -15.442 1.00 60.03 86 LYS A N 1
ATOM 680 C CA . LYS A 1 86 ? 6.890 -7.729 -15.925 1.00 60.03 86 LYS A CA 1
ATOM 681 C C . LYS A 1 86 ? 7.133 -7.101 -17.305 1.00 60.03 86 LYS A C 1
ATOM 683 O O . LYS A 1 86 ? 8.277 -7.087 -17.748 1.00 60.03 86 LYS A O 1
ATOM 688 N N . VAL A 1 87 ? 6.126 -6.499 -17.934 1.00 57.84 87 VAL A N 1
ATOM 689 C CA . VAL A 1 87 ? 6.279 -5.865 -19.258 1.00 57.84 87 VAL A CA 1
ATOM 690 C C . VAL A 1 87 ? 7.108 -4.570 -19.211 1.00 57.84 87 VAL A C 1
ATOM 692 O O . VAL A 1 87 ? 7.751 -4.231 -20.199 1.00 57.84 87 VAL A O 1
ATOM 695 N N . THR A 1 88 ? 7.144 -3.859 -18.075 1.00 57.53 88 THR A N 1
ATOM 696 C CA . THR A 1 88 ? 7.711 -2.494 -17.978 1.00 57.53 88 THR A CA 1
ATOM 697 C C . THR A 1 88 ? 8.996 -2.403 -17.151 1.00 57.53 88 THR A C 1
ATOM 699 O O . THR A 1 88 ? 9.972 -1.802 -17.589 1.00 57.53 88 THR A O 1
ATOM 702 N N . SER A 1 89 ? 9.037 -2.996 -15.954 1.00 56.53 89 SER A N 1
ATOM 703 C CA . SER A 1 89 ? 10.140 -2.759 -15.004 1.00 56.53 89 SER A CA 1
ATOM 704 C C . SER A 1 89 ? 11.446 -3.463 -15.379 1.00 56.53 89 SER A C 1
ATOM 706 O O . SER A 1 89 ? 12.516 -2.992 -15.016 1.00 56.53 89 SER A O 1
ATOM 708 N N . GLN A 1 90 ? 11.368 -4.599 -16.078 1.00 52.50 90 GLN A N 1
ATOM 709 C CA . GLN A 1 90 ? 12.537 -5.421 -16.406 1.00 52.50 90 GLN A CA 1
ATOM 710 C C . GLN A 1 90 ? 13.143 -5.077 -17.779 1.00 52.50 90 GLN A C 1
ATOM 712 O O . GLN A 1 90 ? 14.295 -5.412 -18.028 1.00 52.50 90 GLN A O 1
ATOM 717 N N . SER A 1 91 ? 12.376 -4.408 -18.645 1.00 53.62 91 SER A N 1
ATOM 718 C CA . SER A 1 91 ? 12.715 -4.113 -20.045 1.00 53.62 91 SER A CA 1
ATOM 719 C C . SER A 1 91 ? 12.972 -2.626 -20.322 1.00 53.62 91 SER A C 1
ATOM 721 O O . SER A 1 91 ? 13.632 -2.318 -21.308 1.00 53.62 91 SER A O 1
ATOM 723 N N . LYS A 1 92 ? 12.467 -1.701 -19.484 1.00 62.28 92 LYS A N 1
ATOM 724 C CA . LYS A 1 92 ? 12.537 -0.243 -19.736 1.00 62.28 92 LYS A CA 1
ATOM 725 C C . LYS A 1 92 ? 13.302 0.572 -18.686 1.00 62.28 92 LYS A C 1
ATOM 727 O O . LYS A 1 92 ? 13.464 1.773 -18.865 1.00 62.28 92 LYS A O 1
ATOM 732 N N . LEU A 1 93 ? 13.769 -0.045 -17.600 1.00 68.44 93 LEU A N 1
ATOM 733 C CA . LEU A 1 93 ? 14.526 0.627 -16.537 1.00 68.44 93 LEU A CA 1
ATOM 734 C C . LEU A 1 93 ? 15.860 -0.092 -16.323 1.00 68.44 93 LEU A C 1
ATOM 736 O O . LEU A 1 93 ? 15.894 -1.152 -15.695 1.00 68.44 93 LEU A O 1
ATOM 740 N N . ALA A 1 94 ? 16.951 0.493 -16.825 1.00 69.50 94 ALA A N 1
ATOM 741 C CA . ALA A 1 94 ? 18.301 -0.062 -16.684 1.00 69.50 94 ALA A CA 1
ATOM 742 C C . ALA A 1 94 ? 18.665 -0.325 -15.206 1.00 69.50 94 ALA A C 1
ATOM 744 O O . ALA A 1 94 ? 19.173 -1.393 -14.870 1.00 69.50 94 ALA A O 1
ATOM 745 N N . ASP A 1 95 ? 18.271 0.587 -14.308 1.00 79.81 95 ASP A N 1
ATOM 746 C CA . ASP A 1 95 ? 18.631 0.566 -12.884 1.00 79.81 95 ASP A CA 1
ATOM 747 C C . ASP A 1 95 ? 17.463 0.256 -11.936 1.00 79.81 95 ASP A C 1
ATOM 749 O O . ASP A 1 95 ? 17.461 0.658 -10.767 1.00 79.81 95 ASP A O 1
ATOM 753 N N . TRP A 1 96 ? 16.452 -0.493 -12.392 1.00 79.00 96 TRP A N 1
ATOM 754 C CA . TRP A 1 96 ? 15.251 -0.770 -11.585 1.00 79.00 96 TRP A CA 1
ATOM 755 C C . TRP A 1 96 ? 15.571 -1.336 -10.190 1.00 79.00 96 TRP A C 1
ATOM 757 O O . TRP A 1 96 ? 14.898 -1.012 -9.213 1.00 79.00 96 TRP A O 1
ATOM 767 N N . ARG A 1 97 ? 16.623 -2.160 -10.066 1.00 83.31 97 ARG A N 1
ATOM 768 C CA . ARG A 1 97 ? 17.049 -2.747 -8.782 1.00 83.31 97 ARG A CA 1
ATOM 769 C C . ARG A 1 97 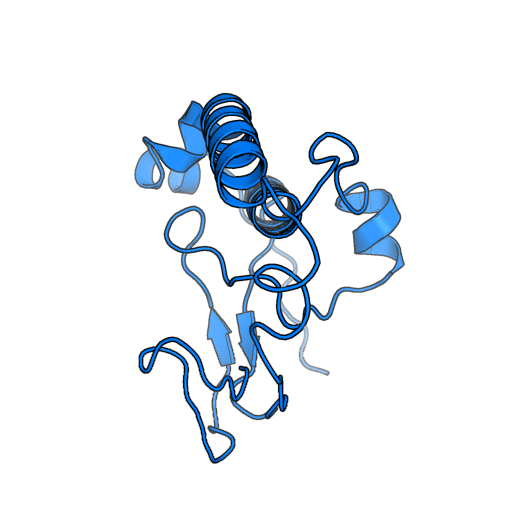? 17.553 -1.688 -7.810 1.00 83.31 97 ARG A C 1
ATOM 771 O O . ARG A 1 97 ? 17.333 -1.822 -6.607 1.00 83.31 97 ARG A O 1
ATOM 778 N N . THR A 1 98 ? 18.245 -0.673 -8.315 1.00 87.31 98 THR A N 1
ATOM 779 C CA . THR A 1 98 ? 18.787 0.428 -7.517 1.00 87.31 98 THR A CA 1
ATOM 780 C C . THR A 1 98 ? 17.646 1.274 -6.970 1.00 87.31 98 THR A C 1
ATOM 782 O O . THR A 1 98 ? 17.570 1.459 -5.754 1.00 87.31 98 THR A O 1
ATOM 785 N N . HIS A 1 99 ? 16.698 1.663 -7.827 1.00 86.25 99 HIS A N 1
ATOM 786 C CA . HIS A 1 99 ? 15.484 2.374 -7.415 1.00 86.25 99 HIS A CA 1
ATOM 787 C C . HIS A 1 99 ? 14.658 1.566 -6.411 1.00 86.25 99 HIS A C 1
ATOM 789 O O . HIS A 1 99 ? 14.354 2.054 -5.326 1.00 86.25 99 HIS A O 1
ATOM 795 N N . PHE A 1 100 ? 14.409 0.283 -6.692 1.00 87.12 100 PHE A N 1
ATOM 796 C CA . PHE A 1 100 ? 13.665 -0.589 -5.785 1.00 87.12 100 PHE A CA 1
ATOM 797 C C . PHE A 1 100 ? 14.318 -0.681 -4.398 1.00 87.12 100 PHE A C 1
ATOM 799 O O . PHE A 1 100 ? 13.634 -0.639 -3.373 1.00 87.12 100 PHE A O 1
ATOM 806 N N . ARG A 1 101 ? 15.653 -0.795 -4.334 1.00 89.88 101 ARG A N 1
ATOM 807 C CA . ARG A 1 101 ? 16.402 -0.825 -3.066 1.00 89.88 101 ARG A CA 1
ATOM 808 C C . ARG A 1 101 ? 16.331 0.512 -2.331 1.00 89.88 101 ARG A C 1
ATOM 810 O O . ARG A 1 101 ? 16.152 0.499 -1.113 1.00 89.88 101 ARG A O 1
ATOM 817 N N . ALA A 1 102 ? 16.476 1.630 -3.040 1.00 91.44 102 ALA A N 1
ATOM 818 C CA . ALA A 1 102 ? 16.376 2.969 -2.464 1.00 91.44 102 ALA A CA 1
ATOM 819 C C . ALA A 1 102 ? 14.981 3.204 -1.863 1.00 91.44 102 ALA A C 1
ATOM 821 O O . ALA A 1 102 ? 14.870 3.459 -0.661 1.00 91.44 102 ALA A O 1
ATOM 822 N N . ASN A 1 103 ? 13.928 2.961 -2.645 1.00 92.56 103 ASN A N 1
ATOM 823 C CA . ASN A 1 103 ? 12.536 3.098 -2.220 1.00 92.56 103 ASN A CA 1
ATOM 824 C C . ASN A 1 103 ? 12.200 2.138 -1.071 1.00 92.56 103 ASN A C 1
ATOM 826 O O . ASN A 1 103 ? 11.558 2.526 -0.098 1.00 92.56 103 ASN A O 1
ATOM 830 N N . SER A 1 104 ? 12.716 0.903 -1.100 1.00 91.25 104 SER A N 1
ATOM 831 C CA . SER A 1 104 ? 12.553 -0.053 0.005 1.00 91.25 104 SER A CA 1
ATOM 832 C C . SER A 1 104 ? 13.170 0.445 1.316 1.00 91.25 104 SER A C 1
ATOM 834 O O . SER A 1 104 ? 12.609 0.212 2.388 1.00 91.25 104 SER A O 1
ATOM 836 N N . ARG A 1 105 ? 14.339 1.099 1.267 1.00 93.75 105 ARG A N 1
ATOM 837 C CA . ARG A 1 105 ? 14.976 1.685 2.460 1.00 93.75 105 ARG A CA 1
ATOM 838 C C . ARG A 1 105 ? 14.181 2.885 2.964 1.00 93.75 105 ARG A C 1
ATOM 840 O O . ARG A 1 105 ? 13.941 2.979 4.165 1.00 93.75 105 ARG A O 1
ATOM 847 N N . GLN A 1 106 ? 13.745 3.758 2.060 1.00 94.88 106 GLN A N 1
ATOM 848 C CA . GLN A 1 106 ? 12.914 4.914 2.387 1.00 94.88 106 GLN A CA 1
ATOM 849 C C . GLN A 1 106 ? 11.600 4.499 3.049 1.00 94.88 106 GLN A C 1
ATOM 851 O O . GLN A 1 106 ? 11.296 4.990 4.135 1.00 94.88 106 GLN A O 1
ATOM 856 N N . PHE A 1 107 ? 10.892 3.531 2.465 1.00 94.81 107 PHE A N 1
ATOM 857 C CA . PHE A 1 107 ? 9.664 2.967 3.016 1.00 94.81 107 PHE A CA 1
ATOM 858 C C . PHE A 1 107 ? 9.879 2.435 4.438 1.00 94.81 107 PHE A C 1
ATOM 860 O O . PHE A 1 107 ? 9.174 2.828 5.366 1.00 94.81 107 PHE A O 1
ATOM 867 N N . LYS A 1 108 ? 10.902 1.593 4.648 1.00 94.62 108 LYS A N 1
ATOM 868 C CA . LYS A 1 108 ? 11.206 1.038 5.980 1.00 94.62 108 LYS A CA 1
ATOM 869 C C . LYS A 1 108 ? 11.576 2.113 6.995 1.00 94.62 108 LYS A C 1
ATOM 871 O O . LYS A 1 108 ? 11.250 1.961 8.166 1.00 94.62 108 LYS A O 1
ATOM 876 N N . ARG A 1 109 ? 12.247 3.186 6.565 1.00 96.12 109 ARG A N 1
ATOM 877 C CA . ARG A 1 109 ? 12.581 4.324 7.429 1.00 96.12 109 ARG A CA 1
ATOM 878 C C . ARG A 1 109 ? 11.325 5.100 7.825 1.00 96.12 109 ARG A C 1
ATOM 880 O O . ARG A 1 109 ? 11.108 5.317 9.011 1.00 96.12 109 ARG A O 1
ATOM 887 N N . LYS A 1 110 ? 10.482 5.469 6.855 1.00 96.25 110 LYS A N 1
ATOM 888 C CA . LYS A 1 110 ? 9.223 6.201 7.080 1.00 96.25 110 LYS A CA 1
ATOM 889 C C . LYS A 1 110 ? 8.266 5.425 7.985 1.00 96.25 110 LYS A C 1
ATOM 891 O O . LYS A 1 110 ? 7.662 5.988 8.893 1.00 96.25 110 LYS A O 1
ATOM 896 N N . TRP A 1 111 ? 8.173 4.117 7.771 1.00 96.12 111 TRP A N 1
ATOM 897 C CA . TRP A 1 111 ? 7.236 3.239 8.465 1.00 96.12 111 TRP A CA 1
ATOM 898 C C . TRP A 1 111 ? 7.881 2.385 9.554 1.00 96.12 111 TRP A C 1
ATOM 900 O O . TRP A 1 111 ? 7.301 1.372 9.934 1.00 96.12 111 TRP A O 1
ATOM 910 N N . PHE A 1 112 ? 9.043 2.785 10.081 1.00 96.75 112 PHE A N 1
ATOM 911 C CA . PHE A 1 112 ? 9.861 1.982 10.999 1.00 96.75 112 PHE A CA 1
ATOM 912 C C . PHE A 1 112 ? 9.044 1.309 12.110 1.00 96.75 112 PHE A C 1
ATOM 914 O O . PHE A 1 112 ? 9.054 0.085 12.234 1.00 96.75 112 PHE A O 1
ATOM 921 N N . TYR A 1 113 ? 8.266 2.092 12.862 1.00 96.69 113 TYR A N 1
ATOM 922 C CA . TYR A 1 113 ? 7.444 1.573 13.955 1.00 96.69 113 TYR A CA 1
ATOM 923 C C . TYR A 1 113 ? 6.432 0.518 13.484 1.00 96.69 113 TYR A C 1
ATOM 925 O O . TYR A 1 113 ? 6.358 -0.578 14.031 1.00 96.69 113 TYR A O 1
ATOM 933 N N . TYR A 1 114 ? 5.687 0.826 12.424 1.00 96.06 114 TYR A N 1
ATOM 934 C CA . TYR A 1 114 ? 4.646 -0.046 11.884 1.00 96.06 114 TYR A CA 1
ATOM 935 C C . TYR A 1 114 ? 5.223 -1.316 11.252 1.00 96.06 114 TYR A C 1
ATOM 937 O O . TYR A 1 114 ? 4.639 -2.388 11.374 1.00 96.06 114 TYR A O 1
ATOM 945 N N . PHE A 1 115 ? 6.371 -1.197 10.586 1.00 94.75 115 PHE A N 1
ATOM 946 C CA . PHE A 1 115 ? 7.009 -2.283 9.855 1.00 94.75 115 PHE A CA 1
ATOM 947 C C . PHE A 1 115 ? 7.714 -3.274 10.786 1.00 94.75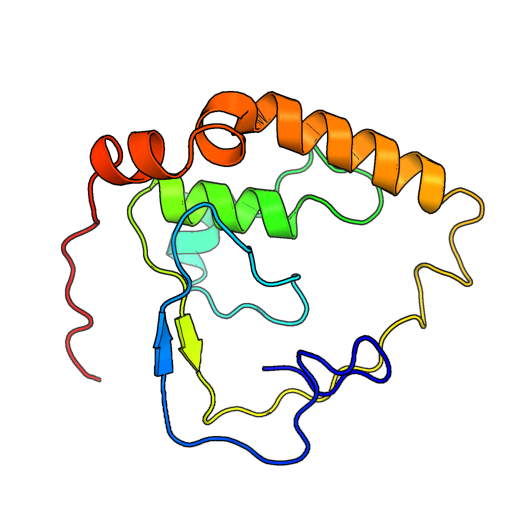 115 PHE A C 1
ATOM 949 O O . PHE A 1 115 ? 7.572 -4.482 10.612 1.00 94.75 115 PHE A O 1
ATOM 956 N N . TYR A 1 116 ? 8.465 -2.778 11.775 1.00 95.00 116 TYR A N 1
ATOM 957 C CA . TYR A 1 116 ? 9.247 -3.622 12.684 1.00 95.00 116 TYR A CA 1
ATOM 958 C C . TYR A 1 116 ? 8.473 -4.044 13.937 1.00 95.00 116 TYR A C 1
ATOM 960 O O . TYR A 1 116 ? 8.758 -5.104 14.491 1.00 95.00 116 TYR A O 1
ATOM 968 N N . PHE A 1 117 ? 7.451 -3.285 14.347 1.00 95.81 117 PHE A N 1
ATOM 969 C CA . PHE A 1 117 ? 6.625 -3.591 15.520 1.00 95.81 117 PHE A CA 1
ATOM 970 C C . PHE A 1 117 ? 5.128 -3.688 15.175 1.00 95.81 117 PHE A C 1
ATOM 972 O O . PHE A 1 117 ? 4.295 -3.036 15.812 1.00 95.81 117 PHE A O 1
ATOM 979 N N . PRO A 1 118 ? 4.729 -4.532 14.205 1.00 93.69 118 PRO A N 1
ATOM 980 C CA . PRO A 1 118 ? 3.364 -4.543 13.676 1.00 93.69 118 PRO A CA 1
ATOM 981 C C . PRO A 1 118 ? 2.304 -4.919 14.721 1.00 93.69 118 PRO A C 1
ATOM 983 O O . PRO A 1 118 ? 1.164 -4.464 14.637 1.00 93.69 118 PRO A O 1
ATOM 986 N N . TYR A 1 119 ? 2.660 -5.727 15.728 1.00 93.00 119 TYR A N 1
ATOM 987 C CA . TYR A 1 119 ? 1.748 -6.081 16.820 1.00 93.00 119 TYR A CA 1
ATOM 988 C C . TYR A 1 119 ? 1.451 -4.882 17.728 1.00 93.00 119 TYR A C 1
ATOM 990 O O . TYR A 1 119 ? 0.281 -4.584 17.967 1.00 93.00 119 TYR A O 1
ATOM 998 N N . LEU A 1 120 ? 2.496 -4.170 18.169 1.00 94.94 120 LEU A N 1
ATOM 999 C CA . LEU A 1 120 ? 2.357 -2.949 18.965 1.00 94.94 120 LEU A CA 1
ATOM 1000 C C . LEU A 1 120 ? 1.587 -1.892 18.178 1.00 94.94 120 LEU A C 1
ATOM 1002 O O . LEU A 1 120 ? 0.586 -1.381 18.668 1.00 94.94 120 LEU A O 1
ATOM 1006 N N . ALA A 1 121 ? 1.977 -1.659 16.923 1.00 94.62 121 ALA A N 1
ATOM 1007 C CA . ALA A 1 121 ? 1.310 -0.705 16.051 1.00 94.62 121 ALA A CA 1
ATOM 1008 C C . ALA A 1 121 ? -0.181 -1.017 15.868 1.00 94.62 121 ALA A C 1
ATOM 1010 O O . ALA A 1 121 ? -1.018 -0.118 15.870 1.00 94.62 121 ALA A O 1
ATOM 1011 N N . ARG A 1 122 ? -0.556 -2.295 15.755 1.00 91.94 122 ARG A N 1
ATOM 1012 C CA . ARG A 1 122 ? -1.963 -2.698 15.654 1.00 91.94 122 ARG A CA 1
ATOM 1013 C C . ARG A 1 122 ? -2.756 -2.415 16.932 1.00 91.94 122 ARG A C 1
ATOM 1015 O O . ARG A 1 122 ? -3.940 -2.112 16.818 1.00 91.94 122 ARG A O 1
ATOM 1022 N N . MET A 1 123 ? -2.141 -2.550 18.107 1.00 91.75 123 MET A N 1
ATOM 1023 C CA . MET A 1 123 ? -2.794 -2.256 19.388 1.00 91.75 123 MET A CA 1
ATOM 1024 C C . MET A 1 123 ? -2.952 -0.754 19.618 1.00 91.75 123 MET A C 1
ATOM 1026 O O . MET A 1 123 ? -3.981 -0.323 20.123 1.00 91.75 123 MET A O 1
ATOM 1030 N N . THR A 1 124 ? -1.954 0.037 19.224 1.00 92.94 124 THR A N 1
ATOM 1031 C CA . THR A 1 124 ? -1.933 1.489 19.447 1.00 92.94 124 THR A CA 1
ATOM 1032 C C . THR A 1 124 ? -2.668 2.278 18.369 1.00 92.94 124 THR A C 1
ATOM 1034 O O . THR A 1 124 ? -3.054 3.418 18.607 1.00 92.94 124 THR A O 1
ATOM 1037 N N . THR A 1 125 ? -2.902 1.692 17.190 1.00 91.19 125 THR A N 1
ATOM 1038 C CA . THR A 1 125 ? -3.629 2.372 16.115 1.00 91.19 125 THR A CA 1
ATOM 1039 C C . THR A 1 125 ? -5.130 2.065 16.191 1.00 91.19 125 THR A C 1
ATOM 1041 O O . THR A 1 125 ? -5.525 0.916 15.929 1.00 91.19 125 THR A O 1
ATOM 1044 N N . PRO A 1 126 ? -5.990 3.068 16.454 1.00 86.31 126 PRO A N 1
ATOM 1045 C CA . PRO A 1 126 ? -7.434 2.871 16.537 1.00 86.31 126 PRO A CA 1
ATOM 1046 C C . PRO A 1 126 ? -8.008 2.313 15.227 1.00 86.31 126 PRO A C 1
ATOM 1048 O O . PRO A 1 126 ? -7.412 2.444 14.153 1.00 86.31 126 PRO A O 1
ATOM 1051 N N . ARG A 1 127 ? -9.159 1.637 15.321 1.00 85.94 127 ARG A N 1
ATOM 1052 C CA . ARG A 1 127 ? -9.940 1.224 14.148 1.00 85.94 127 ARG A CA 1
ATOM 1053 C C . ARG A 1 127 ? -10.995 2.267 13.847 1.00 85.94 127 ARG A C 1
ATOM 1055 O O . ARG A 1 127 ? -11.701 2.718 14.748 1.00 85.94 127 ARG A O 1
ATOM 1062 N N . HIS A 1 128 ? -11.138 2.577 12.570 1.00 78.06 128 HIS A N 1
ATOM 1063 C CA . HIS A 1 128 ? -12.248 3.367 12.088 1.00 78.06 128 HIS A CA 1
ATOM 1064 C C . HIS A 1 128 ? -13.525 2.521 12.206 1.00 78.06 128 HIS A C 1
ATOM 1066 O O . HIS A 1 128 ? -13.641 1.462 11.595 1.00 78.06 128 HIS A O 1
ATOM 1072 N N . ARG A 1 129 ? -14.464 2.948 13.058 1.00 58.56 129 ARG A N 1
ATOM 1073 C CA . ARG A 1 129 ? -15.653 2.170 13.458 1.00 58.56 129 ARG A CA 1
ATOM 1074 C C . ARG A 1 129 ? -16.852 2.327 12.518 1.00 58.56 129 ARG A C 1
ATOM 1076 O O . ARG A 1 129 ? -17.970 2.024 12.920 1.00 58.56 129 ARG A O 1
ATOM 1083 N N . LYS A 1 130 ? -16.659 2.796 11.283 1.00 53.16 130 LYS A N 1
ATOM 1084 C CA . LYS A 1 130 ? -17.741 2.754 10.293 1.00 53.16 130 LYS A CA 1
ATOM 1085 C C . LYS A 1 130 ? -17.834 1.326 9.777 1.00 53.16 130 LYS A C 1
ATOM 1087 O O . LYS A 1 130 ? -17.018 0.909 8.958 1.00 53.16 130 LYS A O 1
ATOM 1092 N N . ALA A 1 131 ? -18.781 0.574 10.334 1.00 42.03 131 ALA A N 1
ATOM 1093 C CA . ALA A 1 131 ? -19.215 -0.685 9.761 1.00 42.03 131 ALA A CA 1
ATOM 1094 C C . ALA A 1 131 ? -19.457 -0.463 8.263 1.00 42.03 131 ALA A C 1
ATOM 1096 O O . ALA A 1 131 ? -19.989 0.574 7.866 1.00 42.03 131 ALA A O 1
ATOM 1097 N N . PHE A 1 132 ? -19.035 -1.415 7.433 1.00 47.44 132 PHE A N 1
ATOM 1098 C CA . PHE A 1 132 ? -19.615 -1.570 6.107 1.00 47.44 132 PHE A CA 1
ATOM 1099 C C . PHE A 1 132 ? -21.120 -1.787 6.321 1.00 47.44 132 PHE A C 1
ATOM 1101 O O . PHE A 1 132 ? -21.567 -2.914 6.529 1.00 47.44 132 PHE A O 1
ATOM 1108 N N . GLU A 1 133 ? -21.890 -0.701 6.373 1.00 37.62 133 GLU A N 1
ATOM 1109 C CA . GLU A 1 133 ? -23.326 -0.755 6.155 1.00 37.62 133 GLU A CA 1
ATOM 1110 C C . GLU A 1 133 ? -23.484 -1.354 4.764 1.00 37.62 133 GLU A C 1
ATOM 1112 O O . GLU A 1 133 ? -22.948 -0.847 3.775 1.00 37.62 133 GLU A O 1
ATOM 1117 N N . ARG A 1 134 ? -24.055 -2.557 4.759 1.00 36.53 134 ARG A N 1
ATOM 1118 C CA . ARG A 1 134 ? -24.224 -3.400 3.584 1.00 36.53 134 ARG A CA 1
ATOM 1119 C C . ARG A 1 134 ? -24.969 -2.579 2.532 1.00 36.53 134 ARG A C 1
ATOM 1121 O O . ARG A 1 134 ? -26.079 -2.130 2.802 1.00 36.53 134 ARG A O 1
ATOM 1128 N N . VAL A 1 135 ? -24.330 -2.380 1.383 1.00 36.84 135 VAL A N 1
ATOM 1129 C CA . VAL A 1 135 ? -25.027 -2.082 0.126 1.00 36.84 135 VAL A CA 1
ATOM 1130 C C . VAL A 1 135 ? -25.532 -3.403 -0.426 1.00 36.84 135 VAL A C 1
ATOM 1132 O O . VAL A 1 135 ? 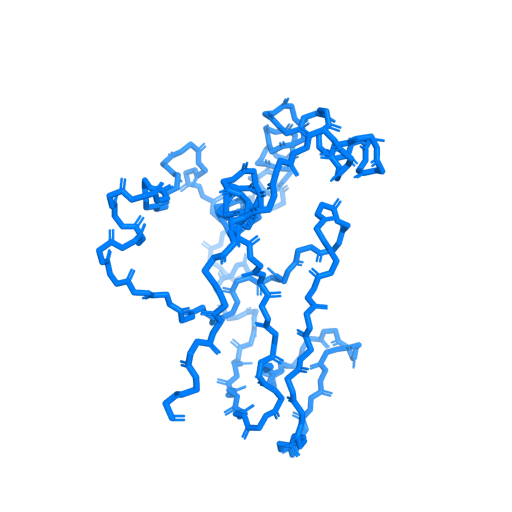-24.744 -4.379 -0.359 1.00 36.84 135 VAL A O 1
#

Sequence (135 aa):
PAYTSGRKSALRFEPGVGIKTIGRFRKYPSGVAFFVRKDQFLNEFGGWSTEYSVASGEDADLCFTVWKKGYEIVVDERVLVIHEGKVTSQSKLADWRTHFRANSRQFKRKWFYYFYFPYLARMTTPRHRKAFERV

pLDDT: mean 81.39, std 16.7, range [36.53, 96.75]